Protein AF-A0A4V1UIT7-F1 (afdb_monomer_lite)

pLDDT: mean 81.56, std 14.45, range [55.62, 98.5]

Secondary structure (DSSP, 8-state):
--HHHHHHHTTSHHHHHHHHHH--HHHHHHHHHHHHHHHHHHHTT-HHHHHHHHHHHHHHHHHHHHHHHHHHTT-

Radius of gyration: 14.34 Å; chains: 1; bounding box: 35×26×35 Å

Structure (mmCIF, N/CA/C/O backbone):
data_AF-A0A4V1UIT7-F1
#
_entry.id   AF-A0A4V1UIT7-F1
#
loop_
_atom_site.group_PDB
_atom_site.id
_atom_site.type_symbol
_atom_site.label_atom_id
_atom_site.label_alt_id
_atom_site.label_comp_id
_atom_site.label_asym_id
_atom_site.label_entity_id
_atom_site.label_seq_id
_atom_site.pdbx_PDB_ins_code
_atom_site.Cartn_x
_atom_site.Cartn_y
_atom_site.Cartn_z
_atom_site.occupancy
_atom_site.B_iso_or_equiv
_atom_site.auth_seq_id
_atom_site.auth_comp_id
_atom_site.auth_asym_id
_atom_site.auth_atom_id
_atom_site.pdbx_PDB_model_num
ATOM 1 N N . GLU A 1 1 ? 5.714 19.399 5.605 1.00 56.00 1 GLU A N 1
ATOM 2 C CA . GLU A 1 1 ? 4.899 19.342 4.372 1.00 56.00 1 GLU A CA 1
ATOM 3 C C . GLU A 1 1 ? 3.471 18.946 4.708 1.00 56.00 1 GLU A C 1
ATOM 5 O O . GLU A 1 1 ? 3.275 18.199 5.661 1.00 56.00 1 GLU A O 1
ATOM 10 N N . THR A 1 2 ? 2.482 19.473 3.985 1.00 75.62 2 THR A N 1
ATOM 11 C CA . THR A 1 2 ? 1.064 19.132 4.183 1.00 75.62 2 THR A CA 1
ATOM 12 C C . THR A 1 2 ? 0.635 18.037 3.205 1.00 75.62 2 THR A C 1
ATOM 14 O O . THR A 1 2 ? 1.197 17.898 2.120 1.00 75.62 2 THR A O 1
ATOM 17 N N . VAL A 1 3 ? -0.393 17.264 3.573 1.00 71.81 3 VAL A N 1
ATOM 18 C CA . VAL A 1 3 ? -0.976 16.201 2.726 1.00 71.81 3 VAL A CA 1
ATOM 19 C C . VAL A 1 3 ? -1.357 16.725 1.336 1.00 71.81 3 VAL A C 1
ATOM 21 O O . VAL A 1 3 ? -1.146 16.042 0.338 1.00 71.81 3 VAL A O 1
ATOM 24 N N . GLN A 1 4 ? -1.858 17.961 1.264 1.00 77.00 4 GLN A N 1
ATOM 25 C CA . GLN A 1 4 ? -2.247 18.612 0.015 1.00 77.00 4 GLN A CA 1
ATOM 26 C C . GLN A 1 4 ? -1.060 18.805 -0.939 1.00 77.00 4 GLN A C 1
ATOM 28 O O . GLN A 1 4 ? -1.166 18.498 -2.121 1.00 77.00 4 GLN A O 1
ATOM 33 N N . THR A 1 5 ? 0.092 19.246 -0.429 1.00 79.12 5 THR A N 1
ATOM 34 C CA . THR A 1 5 ? 1.292 19.447 -1.251 1.00 79.12 5 THR A CA 1
ATOM 35 C C . THR A 1 5 ? 1.767 18.136 -1.884 1.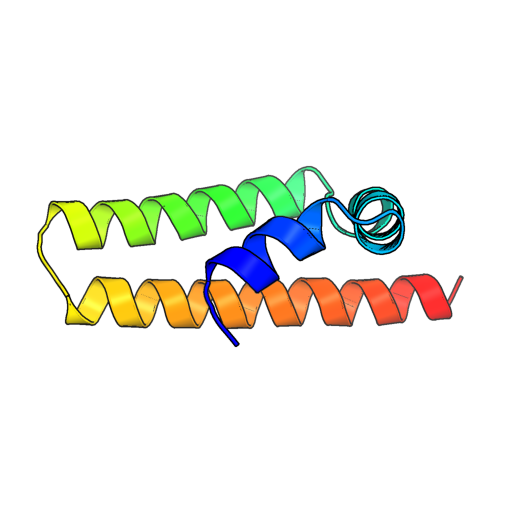00 79.12 5 THR A C 1
ATOM 37 O O . THR A 1 5 ? 2.057 18.105 -3.079 1.00 79.12 5 THR A O 1
ATOM 40 N N . PHE A 1 6 ? 1.768 17.034 -1.129 1.00 72.38 6 PHE A N 1
ATOM 41 C CA . PHE A 1 6 ? 2.099 15.712 -1.675 1.00 72.38 6 PHE A CA 1
ATOM 42 C C . PHE A 1 6 ? 1.064 15.216 -2.688 1.00 72.38 6 PHE A C 1
ATOM 44 O O . PHE A 1 6 ? 1.421 14.607 -3.697 1.00 72.38 6 PHE A O 1
ATOM 51 N N . TRP A 1 7 ? -0.217 15.497 -2.446 1.00 71.38 7 TRP A N 1
ATOM 52 C CA . TRP A 1 7 ? -1.289 15.145 -3.370 1.00 71.38 7 TRP A CA 1
ATOM 53 C C . TRP A 1 7 ? -1.175 15.877 -4.708 1.00 71.38 7 TRP A C 1
ATOM 55 O O . TRP A 1 7 ? -1.454 15.299 -5.756 1.00 71.38 7 TRP A O 1
ATOM 65 N N . ASP A 1 8 ? -0.752 17.137 -4.692 1.00 76.75 8 ASP A N 1
ATOM 66 C CA . ASP A 1 8 ? -0.610 17.937 -5.905 1.00 76.75 8 ASP A CA 1
ATOM 67 C C . ASP A 1 8 ? 0.648 17.567 -6.698 1.00 76.75 8 ASP A C 1
ATOM 69 O O . ASP A 1 8 ? 0.605 17.538 -7.930 1.00 76.75 8 ASP A O 1
ATOM 73 N N . ALA A 1 9 ? 1.727 17.170 -6.015 1.00 71.69 9 ALA A N 1
ATOM 74 C CA . ALA A 1 9 ? 2.969 16.715 -6.643 1.00 71.69 9 ALA A CA 1
ATOM 75 C C . ALA A 1 9 ? 2.779 15.496 -7.570 1.00 71.69 9 ALA A C 1
ATOM 77 O O . ALA A 1 9 ? 3.508 15.353 -8.553 1.00 71.69 9 ALA A O 1
ATOM 78 N N . ARG A 1 10 ? 1.755 14.661 -7.328 1.00 67.19 10 ARG A N 1
ATOM 79 C CA . ARG A 1 10 ? 1.436 13.488 -8.168 1.00 67.19 10 ARG A CA 1
ATOM 80 C C . ARG A 1 10 ? 0.959 13.837 -9.585 1.00 67.19 10 ARG A C 1
ATOM 82 O O . ARG A 1 10 ? 0.847 12.952 -10.420 1.00 67.19 10 ARG A O 1
ATOM 89 N N . ARG A 1 11 ? 0.619 15.106 -9.839 1.00 67.00 11 ARG A N 1
ATOM 90 C CA . ARG A 1 11 ? 0.160 15.618 -11.144 1.00 67.00 11 ARG A CA 1
ATOM 91 C C . ARG A 1 11 ? 1.267 16.341 -11.917 1.00 67.00 11 ARG A C 1
ATOM 93 O O . ARG A 1 11 ? 0.995 16.971 -12.931 1.00 67.00 11 ARG A O 1
ATOM 100 N N . GLY A 1 12 ? 2.500 16.327 -11.409 1.00 70.38 12 GLY A N 1
ATOM 101 C CA . GLY A 1 12 ? 3.632 16.948 -12.087 1.00 70.38 12 GLY A CA 1
ATOM 102 C C . GLY A 1 12 ? 4.139 16.102 -13.266 1.00 70.38 12 GLY A C 1
ATOM 103 O O . GLY A 1 12 ? 4.055 14.876 -13.212 1.00 70.38 12 GLY A O 1
ATOM 104 N N . PRO A 1 13 ? 4.768 16.719 -14.282 1.00 64.81 13 PRO A N 1
ATOM 105 C CA . PRO A 1 13 ? 5.282 16.022 -15.470 1.00 64.81 13 PRO A CA 1
ATOM 106 C C . PRO A 1 13 ? 6.369 14.972 -15.167 1.00 64.81 13 PRO A C 1
ATOM 108 O O . PRO A 1 13 ? 6.595 14.052 -15.951 1.00 64.81 13 PRO A O 1
ATOM 111 N N . LEU A 1 14 ? 7.036 15.073 -14.011 1.00 62.12 14 LEU A N 1
ATOM 112 C CA . LEU A 1 14 ? 7.905 14.012 -13.489 1.00 62.12 14 LEU A CA 1
ATOM 113 C C . LEU A 1 14 ? 7.103 12.761 -13.113 1.00 62.12 14 LEU A C 1
ATOM 115 O O . LEU A 1 14 ? 7.516 11.655 -13.440 1.00 62.12 14 LEU A O 1
ATOM 119 N N . PHE A 1 15 ? 5.959 12.931 -12.451 1.00 60.47 15 PHE A N 1
ATOM 120 C CA . PHE A 1 15 ? 5.119 11.834 -11.974 1.00 60.47 15 PHE A CA 1
ATOM 121 C C . PHE A 1 15 ? 4.360 11.146 -13.110 1.00 60.47 15 PHE A C 1
ATOM 123 O O . PHE A 1 15 ? 4.244 9.927 -13.097 1.00 60.47 15 PHE A O 1
ATOM 130 N N . GLU A 1 16 ? 3.948 11.896 -14.135 1.00 61.97 16 GLU A N 1
ATOM 131 C CA . GLU A 1 16 ? 3.365 11.327 -15.360 1.00 61.97 16 GLU A CA 1
ATOM 132 C C . GLU A 1 16 ? 4.344 10.384 -16.071 1.00 61.97 16 GLU A C 1
ATOM 134 O O . GLU A 1 16 ? 3.982 9.259 -16.399 1.00 61.97 16 GLU A O 1
ATOM 139 N N . ARG A 1 17 ? 5.617 10.783 -16.223 1.00 62.91 17 ARG A N 1
ATOM 140 C CA . ARG A 1 17 ? 6.651 9.893 -16.781 1.00 62.91 17 ARG A CA 1
ATOM 141 C C . ARG A 1 17 ? 7.010 8.729 -15.865 1.00 62.91 17 ARG A C 1
ATOM 143 O O . ARG A 1 17 ? 7.400 7.680 -16.360 1.00 62.91 17 ARG A O 1
ATOM 150 N N . LEU A 1 18 ? 6.929 8.908 -14.545 1.00 61.00 18 LEU A N 1
ATOM 151 C CA . LEU A 1 18 ? 7.158 7.828 -13.585 1.00 61.00 18 LEU A CA 1
ATOM 152 C C . LEU A 1 18 ? 6.017 6.785 -13.677 1.00 61.00 18 LEU A C 1
ATOM 154 O O . LEU A 1 18 ? 6.298 5.589 -13.653 1.00 61.00 18 LEU A O 1
ATOM 158 N N . GLY A 1 19 ? 4.760 7.209 -13.850 1.00 57.56 19 GLY A N 1
ATOM 159 C CA . GLY A 1 19 ? 3.592 6.325 -13.979 1.00 57.56 19 GLY A CA 1
ATOM 160 C C . GLY A 1 19 ? 3.819 5.191 -14.982 1.00 57.56 19 GLY A C 1
ATOM 161 O O . GLY A 1 19 ? 3.760 4.021 -14.607 1.00 57.56 19 GLY A O 1
ATOM 162 N N . ASP A 1 20 ? 4.247 5.522 -16.201 1.00 60.84 20 ASP A N 1
ATOM 163 C CA . ASP A 1 20 ? 4.488 4.544 -17.274 1.00 60.84 20 ASP A CA 1
ATOM 164 C C . ASP A 1 20 ? 5.474 3.415 -16.898 1.00 60.84 20 ASP A C 1
ATOM 166 O O . ASP A 1 20 ? 5.337 2.285 -17.370 1.00 60.84 20 ASP A O 1
ATOM 170 N N . TYR A 1 21 ? 6.450 3.675 -16.018 1.00 57.72 21 TYR A N 1
ATOM 171 C CA . TYR A 1 21 ? 7.453 2.683 -15.603 1.00 57.72 21 TYR A CA 1
ATOM 172 C C . TYR A 1 21 ? 7.062 1.878 -14.353 1.00 57.72 21 TYR A C 1
ATOM 174 O O . TYR A 1 21 ? 7.617 0.797 -14.113 1.00 57.72 21 TYR A O 1
ATOM 182 N N . PHE A 1 22 ? 6.148 2.387 -13.520 1.00 60.19 22 PHE A N 1
ATOM 183 C CA . PHE A 1 22 ? 5.901 1.858 -12.165 1.00 60.19 22 PHE A CA 1
ATOM 184 C C . PHE A 1 22 ? 4.496 1.299 -11.955 1.00 60.19 22 PHE A C 1
ATOM 186 O O . PHE A 1 22 ? 4.25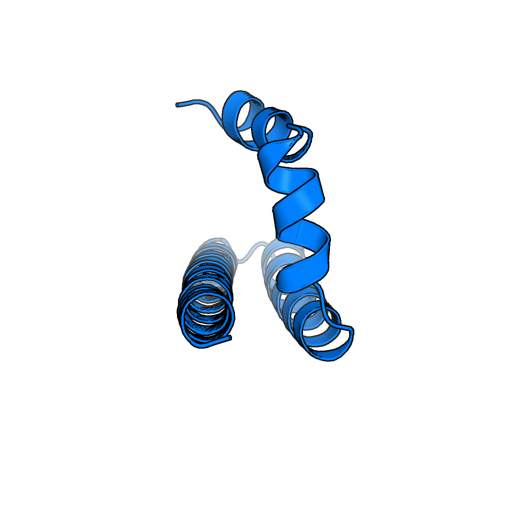5 0.515 -11.027 1.00 60.19 22 PHE A O 1
ATOM 193 N N . GLU A 1 23 ? 3.592 1.612 -12.870 1.00 65.62 23 GLU A N 1
ATOM 194 C CA . GLU A 1 23 ? 2.180 1.273 -12.809 1.00 65.62 23 GLU A CA 1
ATOM 195 C C . GLU A 1 23 ? 1.821 0.151 -13.788 1.00 65.62 23 GLU A C 1
ATOM 197 O O . GLU A 1 23 ? 1.001 0.269 -14.692 1.00 65.62 23 GLU A O 1
ATOM 202 N N . THR A 1 24 ? 2.435 -1.009 -13.570 1.00 75.88 24 THR A N 1
ATOM 203 C CA . THR A 1 24 ? 2.046 -2.254 -14.242 1.00 75.88 24 THR A CA 1
ATOM 204 C C . THR A 1 24 ? 0.730 -2.804 -13.674 1.00 75.88 24 THR A C 1
ATOM 206 O O . THR A 1 24 ? 0.420 -2.618 -12.497 1.00 75.88 24 THR A O 1
ATOM 209 N N . VAL A 1 25 ? -0.028 -3.577 -14.460 1.00 80.44 25 VAL A N 1
ATOM 210 C CA . VAL A 1 25 ? -1.264 -4.231 -13.975 1.00 80.44 25 VAL A CA 1
ATOM 211 C C . VAL A 1 25 ? -1.049 -5.045 -12.680 1.00 80.44 25 VAL A C 1
ATOM 213 O O . VAL A 1 25 ? -1.882 -4.943 -11.773 1.00 80.44 25 VAL A O 1
ATOM 216 N N . PRO A 1 26 ? 0.045 -5.821 -12.516 1.00 84.44 26 PRO A N 1
ATOM 217 C CA . PRO A 1 26 ? 0.323 -6.506 -11.254 1.00 84.44 26 PRO A CA 1
ATOM 218 C C . PRO A 1 26 ? 0.545 -5.558 -10.069 1.00 84.44 26 PRO A C 1
ATOM 220 O O . PRO A 1 26 ? -0.011 -5.801 -8.998 1.00 84.44 26 PRO A O 1
ATOM 223 N N . SER A 1 27 ? 1.312 -4.472 -10.242 1.00 82.31 27 SER A N 1
ATOM 224 C CA . SER A 1 27 ? 1.559 -3.517 -9.150 1.00 82.31 27 SER A CA 1
ATOM 225 C C . SER A 1 27 ? 0.280 -2.789 -8.730 1.00 82.31 27 SER A C 1
ATOM 227 O O . SER A 1 27 ? 0.055 -2.614 -7.532 1.00 82.31 27 SER A O 1
ATOM 229 N N . TRP A 1 28 ? -0.607 -2.481 -9.680 1.00 83.38 28 TRP A N 1
ATOM 230 C CA . TRP A 1 28 ? -1.939 -1.938 -9.401 1.00 83.38 28 TRP A CA 1
ATOM 231 C C . TRP A 1 28 ? -2.815 -2.879 -8.579 1.00 83.38 28 TRP A C 1
ATOM 233 O O . TRP A 1 28 ? -3.402 -2.461 -7.583 1.00 83.38 28 TRP A O 1
ATOM 243 N N . ARG A 1 29 ? -2.885 -4.164 -8.946 1.00 88.88 29 ARG A N 1
ATOM 244 C CA . ARG A 1 29 ? -3.678 -5.150 -8.192 1.00 88.88 29 ARG A CA 1
ATOM 245 C C . ARG A 1 29 ? -3.189 -5.301 -6.753 1.00 88.88 29 ARG A C 1
ATOM 247 O O . ARG A 1 29 ? -4.007 -5.380 -5.841 1.00 88.88 29 ARG A O 1
ATOM 254 N N . MET A 1 30 ? -1.871 -5.294 -6.545 1.00 90.56 30 MET A N 1
ATOM 255 C CA . MET A 1 30 ? -1.291 -5.313 -5.200 1.00 90.56 30 MET A CA 1
ATOM 256 C C . MET A 1 30 ? -1.679 -4.063 -4.404 1.00 90.56 30 MET A C 1
ATOM 258 O O . MET A 1 30 ? -2.114 -4.180 -3.261 1.00 90.56 30 MET A O 1
ATOM 262 N N . ALA A 1 31 ? -1.568 -2.878 -5.011 1.00 90.44 31 ALA A N 1
ATOM 263 C CA . ALA A 1 31 ? -1.931 -1.627 -4.354 1.00 90.44 31 ALA A CA 1
ATOM 264 C C . ALA A 1 31 ? -3.423 -1.580 -3.988 1.00 90.44 31 ALA A C 1
ATOM 266 O O . ALA A 1 31 ? -3.758 -1.130 -2.897 1.00 90.44 31 ALA A O 1
ATOM 267 N N . ILE A 1 32 ? -4.318 -2.075 -4.848 1.00 92.88 32 ILE A N 1
ATOM 268 C CA . ILE A 1 32 ? -5.758 -2.136 -4.555 1.00 92.88 32 ILE A CA 1
ATOM 269 C C . ILE A 1 32 ? -6.027 -3.020 -3.331 1.00 92.88 32 ILE A C 1
ATOM 271 O O . ILE A 1 32 ? -6.681 -2.561 -2.398 1.00 92.88 32 ILE A O 1
ATOM 275 N N . ALA A 1 33 ? -5.461 -4.229 -3.280 1.00 96.12 33 ALA A N 1
ATOM 276 C CA . ALA A 1 33 ? -5.638 -5.129 -2.137 1.00 96.12 33 ALA A CA 1
ATOM 277 C C . ALA A 1 33 ? -5.119 -4.516 -0.818 1.00 96.12 33 ALA A C 1
ATOM 279 O O . ALA A 1 33 ? -5.722 -4.674 0.243 1.00 96.12 33 ALA A O 1
ATOM 280 N N . GLU A 1 34 ? -4.012 -3.769 -0.877 1.00 96.69 34 GLU A N 1
ATOM 281 C CA . GLU A 1 34 ? -3.486 -3.024 0.273 1.00 96.69 34 GLU A CA 1
ATOM 282 C C . GLU A 1 34 ? -4.459 -1.926 0.740 1.00 96.69 34 GLU A C 1
ATOM 284 O O . GLU A 1 34 ? -4.711 -1.795 1.940 1.00 96.69 34 GLU A O 1
ATOM 289 N N . HIS A 1 35 ? -5.052 -1.170 -0.189 1.00 96.69 35 HIS A N 1
ATOM 290 C CA . HIS A 1 35 ? -6.051 -0.144 0.130 1.00 96.69 35 HIS A CA 1
ATOM 291 C C . HIS A 1 35 ? -7.343 -0.737 0.702 1.00 96.69 35 HIS A C 1
ATOM 293 O O . HIS A 1 35 ? -7.917 -0.163 1.629 1.00 96.69 35 HIS A O 1
ATOM 29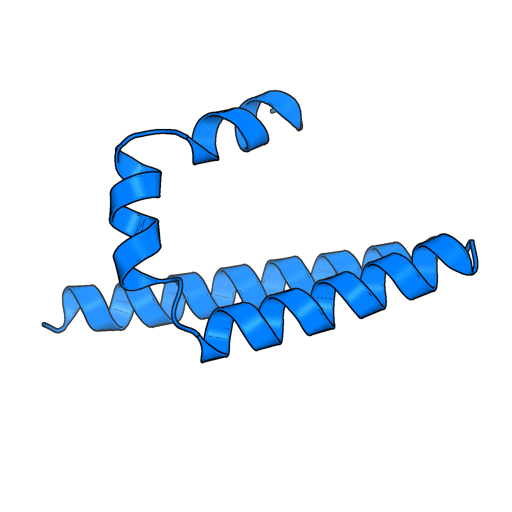9 N N . GLU A 1 36 ? -7.793 -1.886 0.197 1.00 98.00 36 GLU A N 1
ATOM 300 C CA . GLU A 1 36 ? -8.959 -2.596 0.732 1.00 98.00 36 GLU A CA 1
ATOM 301 C C . GLU A 1 36 ? -8.753 -2.988 2.201 1.00 98.00 36 GLU A C 1
ATOM 303 O O . GLU A 1 36 ? -9.658 -2.796 3.017 1.00 98.00 36 GLU A O 1
ATOM 308 N N . ALA A 1 37 ? -7.551 -3.445 2.570 1.00 98.00 37 ALA A N 1
ATOM 309 C CA . ALA A 1 37 ? -7.212 -3.768 3.956 1.00 98.00 37 ALA A CA 1
ATOM 310 C C . ALA A 1 37 ? -7.243 -2.530 4.873 1.00 98.00 37 ALA A C 1
ATOM 312 O O . ALA A 1 37 ? -7.788 -2.584 5.978 1.00 98.00 37 ALA A O 1
ATOM 313 N N . ILE A 1 38 ? -6.716 -1.395 4.401 1.00 97.94 38 ILE A N 1
ATOM 314 C CA . ILE A 1 38 ? -6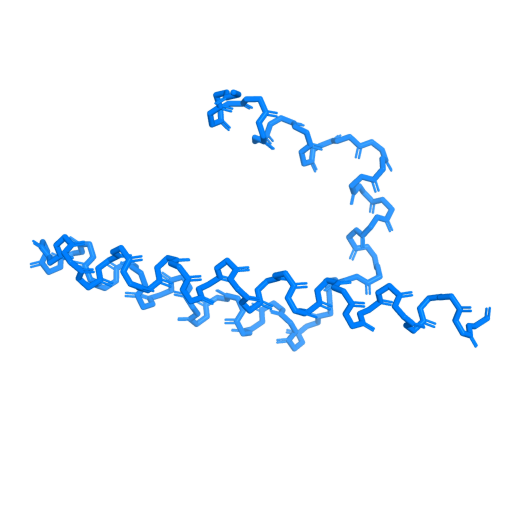.780 -0.116 5.127 1.00 97.94 38 ILE A CA 1
ATOM 315 C C . ILE A 1 38 ? -8.241 0.304 5.330 1.00 97.94 38 ILE A C 1
ATOM 317 O O . ILE A 1 38 ? -8.650 0.635 6.445 1.00 97.94 38 ILE A O 1
ATOM 321 N N . LEU A 1 39 ? -9.046 0.261 4.265 1.00 97.94 39 LEU A N 1
ATOM 322 C CA . LEU A 1 39 ? -10.458 0.633 4.310 1.00 97.94 39 LEU A CA 1
ATOM 323 C C . LEU A 1 39 ? -11.253 -0.269 5.261 1.00 97.94 39 LEU A C 1
ATOM 325 O O . LEU A 1 39 ? -12.109 0.227 5.996 1.00 97.94 39 LEU A O 1
ATOM 329 N N . ALA A 1 40 ? -10.971 -1.573 5.276 1.00 98.31 40 ALA A N 1
ATOM 330 C CA . ALA A 1 40 ? -11.604 -2.517 6.189 1.00 98.31 40 ALA A CA 1
ATOM 331 C C . ALA A 1 40 ? -11.326 -2.158 7.660 1.00 98.31 40 ALA A C 1
ATOM 333 O O . ALA A 1 40 ? -12.267 -2.074 8.451 1.00 98.31 40 ALA A O 1
ATOM 334 N N . ALA A 1 41 ? -10.072 -1.854 8.011 1.00 98.38 41 ALA A N 1
ATOM 335 C CA . ALA A 1 41 ? -9.705 -1.441 9.367 1.00 98.38 41 ALA A CA 1
ATOM 336 C C . ALA A 1 41 ? -10.372 -0.113 9.778 1.00 98.38 41 ALA A C 1
ATOM 338 O O . ALA A 1 41 ? -10.892 0.010 10.888 1.00 98.38 41 ALA A O 1
ATOM 339 N N . ILE A 1 42 ? -10.446 0.859 8.859 1.00 97.69 42 ILE A N 1
ATOM 340 C CA . ILE A 1 42 ? -11.151 2.130 9.096 1.00 97.69 42 ILE A CA 1
ATOM 341 C C . ILE A 1 42 ? -12.646 1.890 9.335 1.00 97.69 42 ILE A C 1
ATOM 343 O O . ILE A 1 42 ? -13.216 2.447 10.274 1.00 97.69 42 ILE A O 1
ATOM 347 N N . ARG A 1 43 ? -13.291 1.045 8.520 1.00 98.38 43 ARG A N 1
ATOM 348 C CA . ARG A 1 43 ? -14.715 0.698 8.675 1.00 98.38 43 ARG A CA 1
ATOM 349 C C . ARG A 1 43 ? -15.000 0.006 10.006 1.00 98.38 43 ARG A C 1
ATOM 351 O O . ARG A 1 43 ? -16.033 0.275 10.612 1.00 98.38 43 ARG A O 1
ATOM 358 N N . ALA A 1 44 ? -14.068 -0.814 10.484 1.00 98.44 44 ALA A N 1
ATOM 359 C CA . ALA A 1 44 ? -14.127 -1.436 11.804 1.00 98.44 44 ALA A CA 1
ATOM 360 C C . ALA A 1 44 ? -13.850 -0.456 12.964 1.00 98.44 44 ALA A C 1
ATOM 362 O O . ALA A 1 44 ? -13.976 -0.837 14.124 1.00 98.44 44 ALA A O 1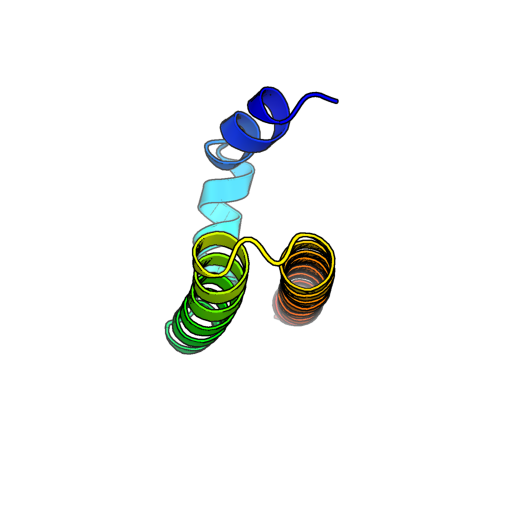
ATOM 363 N N . ARG A 1 45 ? -13.494 0.804 12.667 1.00 97.88 45 ARG A N 1
ATOM 364 C CA . ARG A 1 45 ? -13.024 1.815 13.631 1.00 97.88 45 ARG A CA 1
ATOM 365 C C . ARG A 1 45 ? -11.795 1.366 14.429 1.00 97.88 45 ARG A C 1
ATOM 367 O O . ARG A 1 45 ? -11.566 1.840 15.540 1.00 97.88 45 ARG A O 1
ATOM 374 N N . ASP A 1 46 ? -10.978 0.499 13.842 1.00 98.50 46 ASP A N 1
ATOM 375 C CA . ASP A 1 46 ? -9.730 0.027 14.430 1.00 98.50 46 ASP A CA 1
ATOM 376 C C . ASP A 1 46 ? -8.572 0.936 13.992 1.00 98.50 46 ASP A C 1
ATOM 378 O O . ASP A 1 46 ? -7.917 0.736 12.965 1.00 98.50 46 ASP A O 1
ATOM 382 N N . GLY A 1 47 ? -8.351 1.993 14.777 1.00 98.12 47 GLY A N 1
ATOM 383 C CA . GLY A 1 47 ? -7.293 2.974 14.537 1.00 98.12 47 GLY A CA 1
ATOM 384 C C . GLY A 1 47 ? -5.876 2.377 14.509 1.00 98.12 47 GLY A C 1
ATOM 385 O O . GLY A 1 47 ? -5.109 2.719 13.602 1.00 98.12 47 GLY A O 1
ATOM 386 N N . PRO A 1 48 ? -5.489 1.519 15.472 1.00 98.38 48 PRO A N 1
ATOM 387 C CA . PRO A 1 48 ? -4.218 0.800 15.429 1.00 98.38 48 PRO A CA 1
ATOM 388 C C . PRO A 1 48 ? -4.025 -0.012 14.144 1.00 98.38 48 PRO A C 1
ATOM 390 O O . PRO A 1 48 ? -3.035 0.210 13.444 1.00 98.38 48 PRO A O 1
ATOM 393 N N . SER A 1 49 ? -4.984 -0.867 13.775 1.00 97.62 49 SER A N 1
ATOM 394 C CA . SER A 1 49 ? -4.863 -1.701 12.572 1.00 97.62 49 SER A CA 1
ATOM 395 C C . SER A 1 49 ? -4.818 -0.871 11.292 1.00 97.62 49 SER A C 1
ATOM 397 O O . SER A 1 49 ? -4.015 -1.157 10.404 1.00 97.62 49 SER A O 1
ATOM 399 N N . ALA A 1 50 ? -5.607 0.206 11.201 1.00 98.25 50 ALA A N 1
ATOM 400 C CA . ALA A 1 50 ? -5.568 1.114 10.055 1.00 98.25 50 ALA A CA 1
ATOM 401 C C . ALA A 1 50 ? -4.190 1.777 9.901 1.00 98.25 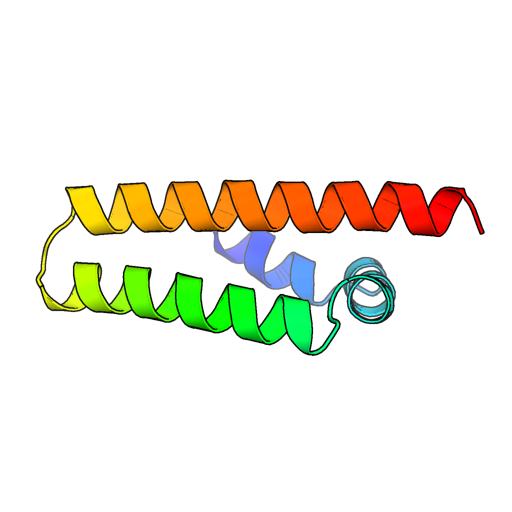50 ALA A C 1
ATOM 403 O O . ALA A 1 50 ? -3.668 1.885 8.790 1.00 98.25 50 ALA A O 1
ATOM 404 N N . ARG A 1 51 ? -3.567 2.177 11.019 1.00 97.50 51 ARG A N 1
ATOM 405 C CA . ARG A 1 51 ? -2.217 2.755 11.016 1.00 97.50 51 ARG A CA 1
ATOM 406 C C . ARG A 1 51 ? -1.175 1.738 10.556 1.00 97.50 51 ARG A C 1
ATOM 408 O O . ARG A 1 51 ? -0.359 2.071 9.701 1.00 97.50 51 ARG A O 1
ATOM 415 N N . THR A 1 52 ? -1.219 0.513 11.074 1.00 98.19 52 THR A N 1
ATOM 416 C CA . THR A 1 52 ? -0.301 -0.556 10.656 1.00 98.19 52 THR A CA 1
ATOM 417 C C . THR A 1 52 ? -0.476 -0.907 9.179 1.00 98.19 52 THR A C 1
ATOM 419 O O . THR A 1 52 ? 0.514 -1.017 8.458 1.00 98.19 52 THR A O 1
ATOM 422 N N . ALA A 1 53 ? -1.715 -1.027 8.694 1.00 97.75 53 ALA A N 1
ATOM 423 C CA . ALA A 1 53 ? -1.993 -1.308 7.287 1.00 97.75 53 ALA A CA 1
ATOM 424 C C . ALA A 1 53 ? -1.466 -0.195 6.365 1.00 97.75 53 ALA A C 1
ATOM 426 O O . ALA A 1 53 ? -0.866 -0.483 5.330 1.00 97.75 53 ALA A O 1
ATOM 427 N N . MET A 1 54 ? -1.614 1.073 6.768 1.00 96.75 54 MET A N 1
ATOM 428 C CA . MET A 1 54 ? -1.063 2.206 6.023 1.00 96.75 54 MET A CA 1
ATOM 429 C C . MET A 1 54 ? 0.471 2.187 5.993 1.00 96.75 54 MET A C 1
ATOM 431 O O . MET A 1 54 ? 1.059 2.392 4.936 1.00 96.75 54 MET A O 1
ATOM 435 N N . GLN A 1 55 ? 1.133 1.891 7.117 1.00 96.81 55 GLN A N 1
ATOM 436 C CA . GLN A 1 55 ? 2.596 1.752 7.149 1.00 96.81 55 GLN A CA 1
ATOM 437 C C . GLN A 1 55 ? 3.073 0.667 6.177 1.00 96.81 55 GLN A C 1
ATOM 439 O O . GLN A 1 55 ? 3.931 0.926 5.338 1.00 96.81 55 GLN A O 1
ATOM 444 N N . GLN A 1 56 ? 2.439 -0.509 6.206 1.00 96.69 56 GLN A N 1
ATOM 445 C CA . GLN A 1 56 ? 2.761 -1.596 5.279 1.00 96.69 56 GLN A CA 1
ATOM 446 C C . GLN A 1 56 ? 2.545 -1.203 3.813 1.00 96.69 56 GLN A C 1
ATOM 448 O O . GLN A 1 56 ? 3.354 -1.561 2.958 1.00 96.69 56 GLN A O 1
ATOM 453 N N . HIS A 1 57 ? 1.464 -0.483 3.505 1.00 94.50 57 HIS A N 1
ATOM 454 C CA . HIS A 1 57 ? 1.219 0.023 2.157 1.00 94.50 57 HIS A CA 1
ATOM 455 C C . HIS A 1 57 ? 2.345 0.956 1.692 1.00 94.50 57 HIS A C 1
ATOM 457 O O . HIS A 1 57 ? 2.863 0.786 0.587 1.00 94.50 57 HIS A O 1
ATOM 463 N N . MET A 1 58 ? 2.765 1.901 2.538 1.00 93.25 58 MET A N 1
ATOM 464 C CA . MET A 1 58 ? 3.842 2.838 2.211 1.00 93.25 58 MET A CA 1
ATOM 465 C C . MET A 1 58 ? 5.177 2.119 1.993 1.00 93.25 58 MET A C 1
ATOM 467 O O . MET A 1 58 ? 5.839 2.372 0.986 1.00 93.25 58 MET A O 1
ATOM 471 N N . ASP A 1 59 ? 5.533 1.167 2.861 1.00 93.00 59 ASP A N 1
ATOM 472 C CA . ASP A 1 59 ? 6.764 0.378 2.733 1.00 93.00 59 ASP A CA 1
ATOM 473 C C . ASP A 1 59 ? 6.788 -0.423 1.428 1.00 93.00 59 ASP A C 1
ATOM 475 O O . ASP A 1 59 ? 7.775 -0.417 0.685 1.00 93.00 59 ASP A O 1
ATOM 479 N N . ARG A 1 60 ? 5.674 -1.092 1.105 1.00 91.19 60 ARG A N 1
ATOM 480 C CA . ARG A 1 60 ? 5.553 -1.878 -0.127 1.00 91.19 60 ARG A CA 1
ATOM 481 C C . ARG A 1 60 ? 5.570 -0.985 -1.365 1.00 91.19 60 ARG A C 1
ATOM 483 O O . ARG A 1 60 ? 6.218 -1.336 -2.352 1.00 91.19 60 ARG A O 1
ATOM 490 N N . SER A 1 61 ? 4.913 0.173 -1.319 1.00 87.06 61 SER A N 1
ATOM 491 C CA . SER A 1 61 ? 4.943 1.167 -2.399 1.00 87.06 61 SER A CA 1
ATOM 492 C C . SER A 1 61 ? 6.359 1.685 -2.634 1.00 87.06 61 SER A C 1
ATOM 494 O O . SER A 1 61 ? 6.824 1.688 -3.774 1.00 87.06 61 SER A O 1
ATOM 496 N N . HIS A 1 62 ? 7.091 2.003 -1.566 1.00 84.50 62 HIS A N 1
ATOM 497 C CA . HIS A 1 62 ? 8.487 2.420 -1.646 1.00 84.50 62 HIS A CA 1
ATOM 498 C C . HIS A 1 62 ? 9.397 1.318 -2.215 1.00 84.50 62 HIS A C 1
ATOM 500 O O . HIS A 1 62 ? 10.227 1.578 -3.092 1.00 84.50 62 HIS A O 1
ATOM 506 N N . ALA A 1 63 ? 9.229 0.070 -1.767 1.00 86.56 63 ALA A N 1
ATOM 507 C CA . ALA A 1 63 ? 10.003 -1.067 -2.260 1.00 86.56 63 ALA A CA 1
ATOM 508 C C . ALA A 1 63 ? 9.759 -1.328 -3.754 1.00 86.56 63 ALA A C 1
ATOM 510 O O . ALA A 1 63 ? 10.719 -1.520 -4.508 1.00 86.56 63 ALA A O 1
ATOM 511 N N . ARG A 1 64 ? 8.491 -1.291 -4.195 1.00 84.75 64 ARG A N 1
ATOM 512 C CA . ARG A 1 64 ? 8.124 -1.422 -5.613 1.00 84.75 64 ARG A CA 1
ATOM 513 C C . ARG A 1 64 ? 8.779 -0.332 -6.452 1.00 84.75 64 ARG A C 1
ATOM 515 O O . ARG A 1 64 ? 9.416 -0.664 -7.447 1.00 84.75 64 ARG A O 1
ATOM 522 N N . PHE A 1 65 ? 8.679 0.918 -6.003 1.00 76.69 65 PHE A N 1
ATOM 523 C CA . PHE A 1 65 ? 9.240 2.083 -6.684 1.00 76.69 65 PHE A CA 1
ATOM 524 C C . PHE A 1 65 ? 10.775 2.032 -6.767 1.00 76.69 65 PHE A C 1
ATOM 526 O O . PHE A 1 65 ? 11.372 2.283 -7.808 1.00 76.69 65 PHE A O 1
ATOM 533 N N . SER A 1 66 ? 11.450 1.625 -5.694 1.00 76.94 66 SER A N 1
ATOM 534 C CA . SER A 1 66 ? 12.910 1.474 -5.697 1.00 76.94 66 SER A CA 1
ATOM 535 C C . SER A 1 66 ? 13.377 0.330 -6.606 1.00 76.94 66 SER A C 1
ATOM 537 O O . SER A 1 66 ? 14.397 0.435 -7.289 1.00 76.94 66 SER A O 1
ATOM 539 N N . ALA A 1 67 ? 12.648 -0.792 -6.623 1.00 75.25 67 ALA A N 1
ATOM 540 C CA . ALA A 1 67 ? 12.980 -1.939 -7.466 1.00 75.25 67 ALA A CA 1
ATOM 541 C C . ALA A 1 67 ? 12.847 -1.623 -8.955 1.00 75.25 67 ALA A C 1
ATOM 543 O O . ALA A 1 67 ? 13.629 -2.106 -9.770 1.00 75.25 67 ALA A O 1
ATOM 544 N N . SER A 1 68 ? 11.861 -0.817 -9.312 1.00 67.75 68 SER A N 1
ATOM 545 C CA . SER A 1 68 ? 11.648 -0.401 -10.683 1.00 67.75 68 SER A CA 1
ATOM 546 C C . SER A 1 68 ? 12.645 0.657 -11.150 1.00 67.75 68 SER A C 1
ATOM 548 O O . SER A 1 68 ? 13.098 0.564 -12.286 1.00 67.75 68 SER A O 1
ATOM 550 N N . TRP A 1 69 ? 13.089 1.567 -10.278 1.00 67.38 69 TRP A N 1
ATOM 551 C CA . TRP A 1 69 ? 14.220 2.459 -10.567 1.00 67.38 69 TRP A CA 1
ATOM 552 C C . TRP A 1 69 ? 15.503 1.699 -10.906 1.00 67.38 69 TRP A C 1
ATOM 554 O O . TRP A 1 69 ? 16.186 2.031 -11.872 1.00 67.38 69 TRP A O 1
ATOM 564 N N . ARG A 1 70 ? 15.810 0.628 -10.162 1.00 70.88 70 ARG A N 1
ATOM 565 C CA . ARG A 1 70 ? 16.957 -0.236 -10.488 1.00 70.88 70 ARG A CA 1
ATOM 566 C C . ARG A 1 70 ? 16.842 -0.873 -11.873 1.00 70.88 70 ARG A C 1
ATOM 568 O O . ARG A 1 70 ? 17.857 -1.015 -12.539 1.00 70.88 70 ARG A O 1
ATOM 575 N N . ARG A 1 71 ? 15.632 -1.251 -12.305 1.00 69.00 71 ARG A N 1
ATOM 576 C CA . ARG A 1 71 ? 15.401 -1.806 -13.650 1.00 69.00 71 ARG A CA 1
ATOM 577 C C . ARG A 1 71 ? 15.562 -0.750 -14.743 1.00 69.00 71 ARG A C 1
ATOM 579 O O . ARG A 1 71 ? 16.217 -1.031 -15.738 1.00 69.00 71 ARG A O 1
ATOM 586 N N . ALA A 1 72 ? 15.015 0.449 -14.536 1.00 65.50 72 ALA A N 1
ATOM 587 C CA . ALA A 1 72 ? 15.136 1.555 -15.486 1.00 65.50 72 ALA A CA 1
ATOM 588 C C . ALA A 1 72 ? 16.603 1.959 -15.718 1.00 65.50 72 ALA A C 1
ATOM 590 O O . ALA A 1 72 ? 17.000 2.170 -16.853 1.00 65.50 72 ALA A O 1
ATOM 591 N N . ASN A 1 73 ? 17.425 1.981 -14.662 1.00 65.38 73 ASN A N 1
ATOM 592 C CA . ASN A 1 73 ? 18.854 2.306 -14.760 1.00 65.38 73 ASN A CA 1
ATOM 593 C C . ASN A 1 73 ? 19.729 1.172 -15.330 1.00 65.38 73 ASN A C 1
ATOM 595 O O . ASN A 1 73 ? 20.917 1.384 -15.556 1.00 65.38 73 ASN A O 1
ATOM 599 N N . ALA A 1 74 ? 19.182 -0.035 -15.492 1.00 65.75 74 ALA A N 1
ATOM 600 C CA . ALA A 1 74 ? 19.884 -1.190 -16.056 1.00 65.75 74 ALA A CA 1
ATOM 601 C C . ALA A 1 74 ? 19.542 -1.435 -17.539 1.00 65.75 74 ALA A C 1
ATOM 603 O O . ALA A 1 74 ? 20.033 -2.411 -18.106 1.00 65.75 74 ALA A O 1
ATOM 604 N N . SER A 1 75 ? 18.672 -0.600 -18.122 1.00 55.62 75 SER A N 1
ATOM 605 C CA . SER A 1 75 ? 18.187 -0.693 -19.507 1.00 55.62 75 SER A CA 1
ATOM 606 C C . SER A 1 75 ? 18.897 0.295 -20.425 1.00 55.62 75 SER A C 1
ATOM 608 O O . SER A 1 75 ? 19.291 1.374 -19.929 1.00 55.62 75 SER A O 1
#

Foldseek 3Di:
DDPVVVVVVCPDPVNVVLCVQQVDPVNVVVLVVLVVQLVVCVVVVNPVSNVVSVVVSVVVSVVSSVVSVVVVVVD

Sequence (75 aa):
ETVQTFWDARRGPLFERLGDYFETVPSWRMAIAEHEAILAAIRARDGPSARTAMQQHMDRSHARFSASWRRANAS